Protein AF-A0A2N0RS99-F1 (afdb_monomer_lite)

Structure (mmCIF, N/CA/C/O backbone):
data_AF-A0A2N0RS99-F1
#
_entry.id   AF-A0A2N0RS99-F1
#
loop_
_atom_site.group_PDB
_atom_site.id
_atom_site.type_symbol
_atom_site.label_atom_id
_atom_site.label_alt_id
_atom_site.label_comp_id
_atom_site.label_asym_id
_atom_site.label_entity_id
_atom_site.label_seq_id
_atom_site.pdbx_PDB_ins_code
_atom_site.Cartn_x
_atom_site.Cartn_y
_atom_site.Cartn_z
_atom_site.occupancy
_atom_site.B_iso_or_equiv
_atom_site.auth_seq_id
_atom_site.auth_comp_id
_atom_site.auth_asym_id
_atom_site.auth_atom_id
_atom_site.pdbx_PDB_model_num
ATOM 1 N N . MET A 1 1 ? 14.817 -1.473 -23.067 1.00 82.00 1 MET A N 1
ATOM 2 C CA . MET A 1 1 ? 13.918 -0.474 -22.435 1.00 82.00 1 MET A CA 1
ATOM 3 C C . MET A 1 1 ? 12.735 -1.120 -21.695 1.00 82.00 1 MET A C 1
ATOM 5 O O . MET A 1 1 ? 12.218 -0.522 -20.763 1.00 82.00 1 MET A O 1
ATOM 9 N N . GLU A 1 2 ? 12.315 -2.337 -22.059 1.00 91.81 2 GLU A N 1
ATOM 10 C CA . GLU A 1 2 ? 11.167 -3.039 -21.455 1.00 91.81 2 GLU A CA 1
ATOM 11 C C . GLU A 1 2 ? 11.387 -3.478 -19.998 1.00 91.81 2 GLU A C 1
ATOM 13 O O . GLU A 1 2 ? 10.548 -3.205 -19.145 1.00 91.81 2 GLU A O 1
ATOM 18 N N . ALA A 1 3 ? 12.558 -4.039 -19.677 1.00 94.06 3 ALA A N 1
ATOM 19 C CA . ALA A 1 3 ? 12.892 -4.453 -18.310 1.00 94.06 3 ALA A CA 1
ATOM 20 C C . ALA A 1 3 ? 12.824 -3.295 -17.294 1.00 94.06 3 ALA A C 1
ATOM 22 O O . ALA A 1 3 ? 12.310 -3.455 -16.191 1.00 94.06 3 ALA A O 1
ATOM 23 N N . GLN A 1 4 ? 13.276 -2.099 -17.687 1.00 96.06 4 GLN A N 1
ATOM 24 C CA . GLN A 1 4 ? 13.205 -0.906 -16.840 1.00 96.06 4 GLN A CA 1
ATOM 25 C C . GLN A 1 4 ? 11.753 -0.474 -16.587 1.00 96.06 4 GLN A C 1
ATOM 27 O O . GLN A 1 4 ? 11.403 -0.121 -15.464 1.00 96.06 4 GLN A O 1
ATOM 32 N N . ARG A 1 5 ? 10.888 -0.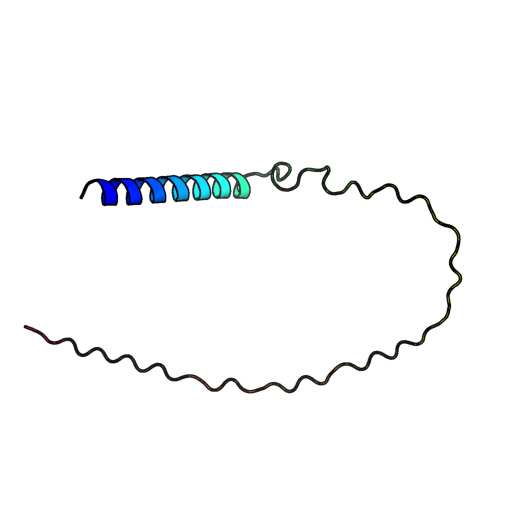545 -17.608 1.00 95.81 5 ARG A N 1
ATOM 33 C CA . ARG A 1 5 ? 9.452 -0.252 -17.466 1.00 95.81 5 ARG A CA 1
ATOM 34 C C . ARG A 1 5 ? 8.760 -1.266 -16.556 1.00 95.81 5 ARG A C 1
ATOM 36 O O . ARG A 1 5 ? 7.999 -0.863 -15.681 1.00 95.81 5 ARG A O 1
ATOM 43 N N . ALA A 1 6 ? 9.068 -2.552 -16.722 1.00 96.44 6 ALA A N 1
ATOM 44 C CA . ALA A 1 6 ? 8.545 -3.617 -15.872 1.00 96.44 6 ALA A CA 1
ATOM 45 C C . ALA 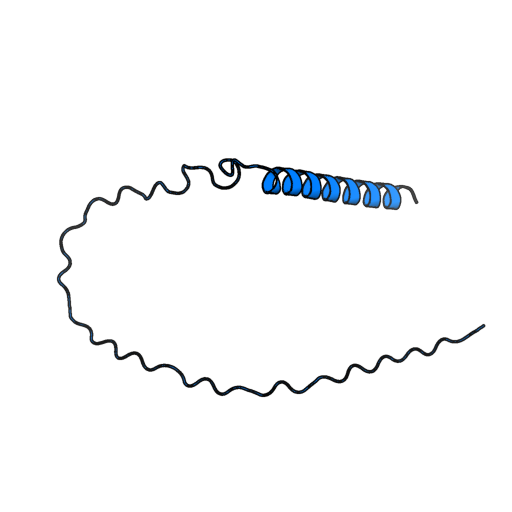A 1 6 ? 8.962 -3.430 -14.404 1.00 96.44 6 ALA A C 1
ATOM 47 O O . ALA A 1 6 ? 8.124 -3.540 -13.510 1.00 96.44 6 ALA A O 1
ATOM 48 N N . HIS A 1 7 ? 10.226 -3.072 -14.160 1.00 95.81 7 HIS A N 1
ATOM 49 C CA . HIS A 1 7 ? 10.724 -2.775 -12.818 1.00 95.81 7 HIS A CA 1
ATOM 50 C C . HIS A 1 7 ? 9.961 -1.609 -12.176 1.00 95.81 7 HIS A C 1
ATOM 52 O O . HIS A 1 7 ? 9.435 -1.756 -11.076 1.00 95.81 7 HIS A O 1
ATOM 58 N N . ILE A 1 8 ? 9.819 -0.484 -12.888 1.00 96.50 8 ILE A N 1
ATOM 59 C CA . ILE A 1 8 ? 9.087 0.693 -12.393 1.00 96.50 8 ILE A CA 1
ATOM 60 C C . ILE A 1 8 ? 7.629 0.340 -12.067 1.00 96.50 8 ILE A C 1
ATOM 62 O O . ILE A 1 8 ? 7.152 0.654 -10.979 1.00 96.50 8 ILE A O 1
ATOM 66 N N . MET A 1 9 ? 6.928 -0.361 -12.964 1.00 96.81 9 MET A N 1
ATOM 67 C CA . MET A 1 9 ? 5.546 -0.794 -12.720 1.00 96.81 9 MET A CA 1
ATOM 68 C C . MET A 1 9 ? 5.430 -1.726 -11.511 1.00 96.81 9 MET A C 1
ATOM 70 O O . MET A 1 9 ? 4.488 -1.605 -10.728 1.00 96.81 9 MET A O 1
ATOM 74 N N . SER A 1 10 ? 6.383 -2.645 -11.341 1.00 96.12 10 SER A N 1
ATOM 75 C CA . SER A 1 10 ? 6.410 -3.556 -10.197 1.00 96.12 10 SER A CA 1
ATOM 76 C C . SER A 1 10 ? 6.597 -2.797 -8.883 1.00 96.12 10 SER A C 1
ATOM 78 O O . SER A 1 10 ? 5.857 -3.037 -7.928 1.00 96.12 10 SER A O 1
ATOM 80 N N . SER A 1 11 ? 7.527 -1.837 -8.845 1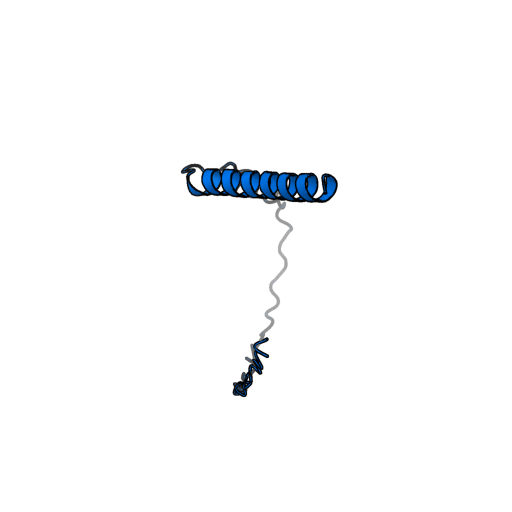.00 96.00 11 SER A N 1
ATOM 81 C CA . SER A 1 11 ? 7.729 -0.970 -7.682 1.00 96.00 11 SER A CA 1
ATOM 82 C C . SER A 1 11 ? 6.472 -0.160 -7.368 1.00 96.00 11 SER A C 1
ATOM 84 O O . SER A 1 11 ? 6.011 -0.174 -6.230 1.00 96.00 11 SER A O 1
ATOM 86 N N . MET A 1 12 ? 5.858 0.480 -8.368 1.00 97.19 12 MET A N 1
ATOM 87 C CA . MET A 1 12 ? 4.628 1.259 -8.174 1.00 97.19 12 MET A CA 1
ATOM 88 C C . MET A 1 12 ? 3.491 0.403 -7.609 1.00 97.19 12 MET A C 1
ATOM 90 O O . MET A 1 12 ? 2.831 0.818 -6.662 1.00 97.19 12 MET A O 1
ATOM 94 N N . LYS A 1 13 ? 3.308 -0.822 -8.118 1.00 96.94 13 LYS A N 1
ATOM 95 C CA . LYS A 1 13 ? 2.294 -1.755 -7.607 1.00 96.94 13 LYS A CA 1
ATOM 96 C C . LYS A 1 13 ? 2.530 -2.128 -6.142 1.00 96.94 13 LYS A C 1
ATOM 98 O O . LYS A 1 13 ? 1.568 -2.295 -5.397 1.00 96.94 13 LYS A O 1
ATOM 103 N N . MET A 1 14 ? 3.788 -2.284 -5.729 1.00 95.56 14 MET A N 1
ATOM 104 C CA . MET A 1 14 ? 4.127 -2.545 -4.329 1.00 95.56 14 MET A CA 1
ATOM 105 C C . MET A 1 14 ? 3.777 -1.339 -3.448 1.00 95.56 14 MET A C 1
ATOM 107 O O . MET A 1 14 ? 3.106 -1.518 -2.435 1.00 95.56 14 MET A O 1
ATOM 111 N N . TYR A 1 15 ? 4.155 -0.125 -3.860 1.00 95.81 15 TYR A N 1
ATOM 112 C CA . TYR A 1 15 ? 3.821 1.096 -3.121 1.00 95.81 15 TYR A CA 1
ATOM 113 C C . TYR A 1 15 ? 2.310 1.312 -3.006 1.00 95.81 15 TYR A C 1
ATOM 115 O O . TYR A 1 15 ? 1.837 1.604 -1.913 1.00 95.81 15 TYR A O 1
ATOM 123 N N . SER A 1 16 ? 1.540 1.100 -4.079 1.00 95.81 16 SER A N 1
ATOM 124 C CA . SER A 1 16 ? 0.075 1.212 -4.034 1.00 95.81 16 SER A CA 1
ATOM 125 C C . SER A 1 16 ? -0.541 0.286 -2.987 1.00 95.81 16 SER A C 1
ATOM 127 O O . SER A 1 16 ? -1.366 0.734 -2.201 1.00 95.81 16 SER A O 1
ATOM 129 N N . LYS A 1 17 ? -0.079 -0.968 -2.900 1.00 95.50 17 LYS A N 1
ATOM 130 C CA . LYS A 1 17 ? -0.564 -1.913 -1.882 1.00 95.50 17 LYS A CA 1
ATOM 131 C C . LYS A 1 17 ? -0.269 -1.455 -0.457 1.00 95.50 17 LYS A C 1
ATOM 133 O O . LYS A 1 17 ? -1.097 -1.654 0.424 1.00 95.50 17 LYS A O 1
ATOM 138 N N . VAL A 1 18 ? 0.912 -0.879 -0.221 1.00 94.56 18 VAL A N 1
ATOM 139 C CA . VAL A 1 18 ? 1.285 -0.343 1.098 1.00 94.56 18 VAL A CA 1
ATOM 140 C C . VAL A 1 18 ? 0.398 0.847 1.456 1.00 94.56 18 VAL A C 1
ATOM 142 O O . VAL A 1 18 ? -0.107 0.915 2.571 1.00 94.56 18 VAL A O 1
ATOM 145 N N . VAL A 1 19 ? 0.172 1.756 0.505 1.00 95.38 19 VAL A N 1
ATOM 146 C CA . VAL A 1 19 ? -0.700 2.919 0.705 1.00 95.38 19 VAL A CA 1
ATOM 147 C C . VAL A 1 19 ? -2.133 2.480 1.011 1.00 95.38 19 VAL A C 1
ATOM 149 O O . VAL A 1 19 ? -2.688 2.943 1.998 1.00 95.38 19 VAL A O 1
ATOM 152 N N . GLU A 1 20 ? -2.699 1.550 0.236 1.00 93.69 20 GLU A N 1
ATOM 153 C CA . GLU A 1 20 ? -4.049 1.009 0.463 1.00 93.69 20 GLU A CA 1
ATOM 154 C C . GLU A 1 20 ? -4.190 0.391 1.858 1.00 93.69 20 GLU A C 1
ATOM 156 O O . GLU A 1 20 ? -5.096 0.764 2.602 1.00 93.69 20 GLU A O 1
ATOM 161 N N . ARG A 1 21 ? -3.251 -0.483 2.250 1.00 90.19 21 ARG A N 1
ATOM 162 C CA . ARG A 1 21 ? -3.221 -1.097 3.589 1.00 90.19 21 ARG A CA 1
ATOM 163 C C . ARG A 1 21 ? -3.158 -0.057 4.702 1.00 90.19 21 ARG A C 1
ATOM 165 O O . ARG A 1 21 ? -3.868 -0.181 5.692 1.00 90.19 21 ARG A O 1
ATOM 172 N N . ASN A 1 22 ? -2.318 0.963 4.550 1.00 89.12 22 ASN A N 1
ATOM 173 C CA . ASN A 1 22 ? -2.181 2.010 5.559 1.00 89.12 22 ASN A CA 1
ATOM 174 C C . ASN A 1 22 ? -3.444 2.873 5.646 1.00 89.12 22 ASN A C 1
ATOM 176 O O . ASN A 1 22 ? -3.865 3.226 6.742 1.00 89.12 22 ASN A O 1
ATOM 180 N N . SER A 1 23 ? -4.065 3.199 4.511 1.00 88.56 23 SER A N 1
ATOM 181 C CA . SER A 1 23 ? -5.334 3.925 4.486 1.00 88.56 23 SER A CA 1
ATOM 182 C C . SER A 1 23 ? -6.457 3.132 5.149 1.00 88.56 23 SER A C 1
ATOM 184 O O . SER A 1 23 ? -7.224 3.719 5.905 1.00 88.56 23 SER A O 1
ATOM 186 N N . GLU A 1 24 ? -6.536 1.822 4.912 1.00 87.19 24 GLU A N 1
ATOM 187 C CA . GLU A 1 24 ? -7.502 0.926 5.556 1.00 87.19 24 GLU A CA 1
ATOM 188 C C . GLU A 1 24 ? -7.302 0.892 7.077 1.00 87.19 24 GLU A C 1
ATOM 190 O O . GLU A 1 24 ? -8.243 1.152 7.822 1.00 87.19 24 GLU A O 1
ATOM 195 N N . ILE A 1 25 ? -6.061 0.691 7.531 1.00 84.69 25 ILE A N 1
ATOM 196 C CA . ILE A 1 25 ? -5.690 0.700 8.954 1.00 84.69 25 ILE A CA 1
ATOM 197 C C . ILE A 1 25 ? -6.077 2.021 9.629 1.00 84.69 25 ILE A C 1
ATOM 199 O O . ILE A 1 25 ? -6.722 2.014 10.671 1.00 84.69 25 ILE A O 1
ATOM 203 N N . LEU A 1 26 ? -5.697 3.155 9.036 1.00 83.56 26 LEU A N 1
ATOM 204 C CA . LEU A 1 26 ? -5.921 4.476 9.632 1.00 83.56 26 LEU A CA 1
ATOM 205 C C . LEU A 1 26 ? -7.385 4.923 9.564 1.00 83.56 26 LEU A C 1
ATOM 207 O O . LEU A 1 26 ? -7.799 5.781 10.341 1.00 83.56 26 LEU A O 1
ATOM 211 N N . SER A 1 27 ? -8.158 4.370 8.629 1.00 84.81 27 SER A N 1
ATOM 212 C CA . SER A 1 27 ? -9.591 4.656 8.502 1.00 84.81 27 SER A CA 1
ATOM 213 C C . SER A 1 27 ? -10.453 3.700 9.324 1.00 84.81 27 SER A C 1
ATOM 215 O O . SER A 1 27 ? -11.638 3.975 9.517 1.00 84.81 27 SER A O 1
ATOM 217 N N . SER A 1 28 ? -9.894 2.582 9.796 1.00 80.62 28 SER A N 1
ATOM 218 C CA . SER A 1 28 ? -10.636 1.630 10.608 1.00 80.62 28 SER A CA 1
ATOM 219 C C . SER A 1 28 ? -10.888 2.196 12.002 1.00 80.62 28 SER A C 1
ATOM 221 O O . SER A 1 28 ? -9.981 2.669 12.686 1.00 80.62 28 SER A O 1
ATOM 223 N N . ALA A 1 29 ? -12.143 2.126 12.443 1.00 75.88 29 ALA A N 1
ATOM 224 C CA . ALA A 1 29 ? -12.493 2.348 13.844 1.00 75.88 29 ALA A CA 1
ATOM 225 C C . ALA A 1 29 ? -12.198 1.107 14.707 1.00 75.88 29 ALA A C 1
ATOM 227 O O . ALA A 1 29 ? -12.092 1.216 15.928 1.00 75.88 29 ALA A O 1
ATOM 228 N N . ASP A 1 30 ? -12.070 -0.061 14.070 1.00 78.81 30 ASP A N 1
ATOM 229 C CA . ASP A 1 30 ? -11.770 -1.336 14.707 1.00 78.81 30 ASP A CA 1
ATOM 230 C C . ASP A 1 30 ? -10.309 -1.719 14.438 1.00 78.81 30 ASP A C 1
ATOM 232 O O . ASP A 1 30 ? -9.917 -2.051 13.318 1.00 78.81 30 ASP A O 1
ATOM 236 N N . TYR A 1 31 ? -9.491 -1.636 15.483 1.00 76.06 31 TYR A N 1
ATOM 237 C CA . TYR A 1 31 ? -8.062 -1.941 15.430 1.00 76.06 31 TYR A CA 1
ATOM 238 C C . TYR A 1 31 ? -7.760 -3.413 15.751 1.00 76.06 31 TYR A C 1
ATOM 240 O O . TYR A 1 31 ? -6.590 -3.763 15.917 1.00 76.06 31 TYR A O 1
ATOM 248 N N . SER A 1 32 ? -8.771 -4.283 15.851 1.00 74.00 32 SER A N 1
ATOM 249 C CA . SER A 1 32 ? -8.584 -5.707 16.175 1.00 74.00 32 SER A CA 1
ATOM 250 C C . SER A 1 32 ? -7.714 -6.457 15.161 1.00 74.00 32 SER A C 1
ATOM 252 O O . SER A 1 32 ? -6.963 -7.350 15.551 1.00 74.00 32 SER A O 1
ATOM 254 N N . ASP A 1 33 ? -7.724 -6.042 13.892 1.00 70.94 33 ASP A N 1
ATOM 255 C CA . ASP A 1 33 ? -6.849 -6.589 12.846 1.00 70.94 33 ASP A CA 1
ATOM 256 C C . ASP A 1 33 ? -5.366 -6.204 13.026 1.00 70.94 33 ASP A C 1
ATOM 258 O O . ASP A 1 33 ? -4.477 -6.852 12.470 1.00 70.94 33 ASP A O 1
ATOM 262 N N . ILE A 1 34 ? -5.083 -5.151 13.802 1.00 74.31 34 ILE A N 1
ATOM 263 C CA . ILE A 1 34 ? -3.730 -4.626 14.062 1.00 74.31 34 ILE A CA 1
ATOM 264 C C . ILE A 1 34 ? -3.222 -5.117 15.417 1.00 74.31 34 ILE A C 1
ATOM 266 O O . ILE A 1 34 ? -2.067 -5.520 15.550 1.00 74.31 34 ILE A O 1
ATOM 270 N N . PHE A 1 35 ? -4.100 -5.109 16.416 1.00 71.69 35 PHE A N 1
ATOM 271 C CA . PHE A 1 35 ? -3.846 -5.613 17.756 1.00 71.69 35 PHE A CA 1
ATOM 272 C C . PHE A 1 35 ? -4.801 -6.771 18.023 1.00 71.69 35 PHE A C 1
ATOM 274 O O . PHE A 1 35 ? -5.865 -6.572 18.618 1.00 71.69 35 PHE A O 1
ATOM 281 N N . PRO A 1 36 ? -4.446 -7.991 17.586 1.00 68.38 36 PRO A N 1
ATOM 282 C CA . PRO A 1 36 ? -5.302 -9.136 17.809 1.00 68.38 36 PRO A CA 1
ATOM 283 C C . PRO A 1 36 ? -5.418 -9.364 19.321 1.00 68.38 36 PRO A C 1
ATOM 285 O O . PRO A 1 36 ? -4.434 -9.396 20.064 1.00 68.38 36 PRO A O 1
ATOM 288 N N . SER A 1 37 ? -6.656 -9.471 19.798 1.00 68.19 37 SER A N 1
ATOM 289 C CA . SER A 1 37 ? -7.035 -9.443 21.220 1.00 68.19 37 SER A CA 1
ATOM 290 C C . SER A 1 37 ? -6.443 -10.581 22.065 1.00 68.19 37 SER A C 1
ATOM 292 O O . SER A 1 37 ? -6.552 -10.584 23.287 1.00 68.19 37 SER A O 1
ATOM 294 N N . ASN A 1 38 ? -5.797 -11.556 21.430 1.00 65.50 38 ASN A N 1
ATOM 295 C CA . ASN A 1 38 ? -5.056 -12.646 22.056 1.00 65.50 38 ASN A CA 1
ATOM 296 C C . ASN A 1 38 ? -3.580 -12.314 22.353 1.00 65.50 38 ASN A C 1
ATOM 298 O O . ASN A 1 38 ? -2.902 -13.149 22.948 1.00 65.50 38 ASN A O 1
ATOM 302 N N . ALA A 1 39 ? -3.085 -11.118 22.010 1.00 61.09 39 ALA A N 1
ATOM 303 C CA . ALA A 1 39 ? -1.709 -10.690 22.291 1.00 61.09 39 ALA A CA 1
ATOM 304 C C . ALA A 1 39 ? -1.387 -10.522 23.794 1.00 61.09 39 ALA A C 1
ATOM 306 O O . ALA A 1 39 ? -0.226 -10.369 24.156 1.00 61.09 39 ALA A O 1
ATOM 307 N N . SER A 1 40 ? -2.396 -10.578 24.672 1.00 63.44 40 SER A N 1
ATOM 308 C CA . SER A 1 40 ? -2.248 -10.428 26.127 1.00 63.44 40 SER A CA 1
ATOM 309 C C . SER A 1 40 ? -2.665 -11.681 26.910 1.00 63.44 40 SER A C 1
ATOM 311 O O . SER A 1 40 ? -3.112 -11.599 28.051 1.00 63.44 40 SER A O 1
ATOM 313 N N . LYS A 1 41 ? -2.523 -12.882 26.332 1.00 62.59 41 LYS A N 1
ATOM 314 C CA . LYS A 1 41 ? -2.491 -14.090 27.168 1.00 62.59 41 LYS A CA 1
ATOM 315 C C . LYS A 1 41 ? -1.101 -14.209 27.775 1.00 62.59 41 LYS A C 1
ATOM 317 O O . LYS A 1 41 ? -0.214 -14.829 27.195 1.00 62.59 41 LYS A O 1
ATOM 322 N N . SER A 1 42 ? -0.919 -13.578 28.934 1.00 67.88 42 SER A N 1
ATOM 323 C CA . SER A 1 42 ? 0.192 -13.927 29.812 1.00 67.88 42 SER A CA 1
ATOM 324 C C . SER A 1 42 ? 0.157 -15.441 30.037 1.00 67.88 42 SER A C 1
ATOM 326 O O . SER A 1 42 ? -0.937 -15.987 30.230 1.00 67.88 42 SER A O 1
ATOM 328 N N . PRO A 1 43 ? 1.307 -16.134 29.987 1.00 71.19 43 PRO A N 1
ATOM 329 C CA . PRO A 1 43 ? 1.389 -17.490 30.500 1.00 71.19 43 PRO A CA 1
ATOM 330 C C . PRO A 1 43 ? 0.788 -17.498 31.906 1.00 71.19 43 PRO A C 1
ATOM 332 O O . PRO A 1 43 ? 1.053 -16.589 32.693 1.00 71.19 43 PRO A O 1
ATOM 335 N N . GLU A 1 44 ? -0.071 -18.469 32.192 1.00 63.97 44 GLU A N 1
ATOM 336 C CA . GLU A 1 44 ? -0.566 -18.703 33.544 1.00 63.97 44 GLU A CA 1
ATOM 337 C C . GLU A 1 44 ? 0.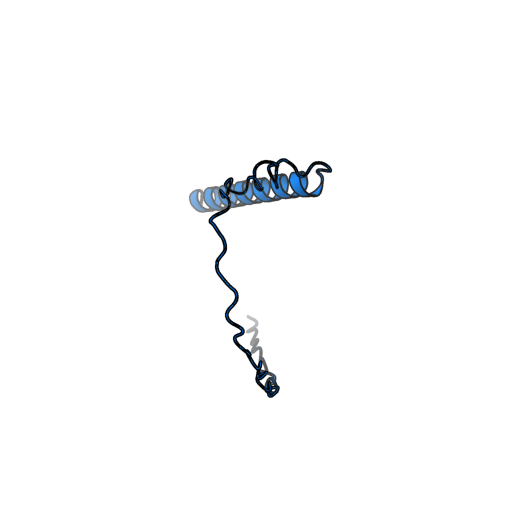651 -19.097 34.388 1.00 63.97 44 GLU A C 1
ATOM 339 O O . GLU A 1 44 ? 1.165 -20.207 34.277 1.00 63.97 44 GLU A O 1
ATOM 344 N N . ILE A 1 45 ? 1.208 -18.128 35.116 1.00 68.31 45 ILE A N 1
ATOM 345 C CA . ILE A 1 45 ? 2.312 -18.359 36.042 1.00 68.31 45 ILE A CA 1
ATOM 346 C C . ILE A 1 45 ? 1.659 -18.931 37.296 1.00 68.31 45 ILE A C 1
ATOM 348 O O . ILE A 1 45 ? 0.911 -18.230 37.981 1.00 68.31 45 ILE A O 1
ATOM 352 N N . GLU A 1 46 ? 1.894 -20.215 37.564 1.00 65.62 46 GLU A N 1
ATOM 353 C CA . GLU A 1 46 ? 1.579 -20.793 38.869 1.00 65.62 46 GLU A CA 1
ATOM 354 C C . GLU A 1 46 ? 2.330 -19.982 39.940 1.00 65.62 46 GLU A C 1
ATOM 356 O O . GLU A 1 46 ? 3.505 -19.665 39.737 1.00 65.62 46 GLU A O 1
ATOM 361 N N . PRO A 1 47 ? 1.690 -19.583 41.053 1.00 65.00 47 PRO A N 1
ATOM 362 C CA . PRO A 1 47 ? 2.374 -18.821 42.086 1.00 65.00 47 PRO A CA 1
ATOM 363 C C . PRO A 1 47 ? 3.455 -19.700 42.722 1.00 65.00 47 PRO A C 1
ATOM 365 O O . PRO A 1 47 ? 3.158 -20.576 43.536 1.00 65.00 47 PRO A O 1
ATOM 368 N N . GLU A 1 48 ? 4.713 -19.474 42.346 1.00 62.50 48 GLU A N 1
ATOM 369 C CA . GLU A 1 48 ? 5.846 -20.045 43.063 1.00 62.50 48 GLU A CA 1
ATOM 370 C C . GLU A 1 48 ? 5.959 -19.385 44.443 1.00 62.50 48 GLU A C 1
ATOM 372 O O . GLU A 1 48 ? 5.771 -18.180 44.623 1.00 62.50 48 GLU A O 1
ATOM 377 N N . THR A 1 49 ? 6.192 -20.231 45.438 1.00 61.69 49 THR A N 1
ATOM 378 C CA . THR A 1 49 ? 6.211 -19.923 46.866 1.00 61.69 49 THR A CA 1
ATOM 379 C C . THR A 1 49 ? 7.258 -18.872 47.246 1.00 61.69 49 THR A C 1
ATOM 381 O O . THR A 1 49 ? 8.433 -19.041 46.940 1.00 61.69 49 THR A O 1
ATOM 384 N N . ASP A 1 50 ? 6.787 -17.853 47.970 1.00 58.84 50 ASP A N 1
ATOM 385 C CA . ASP A 1 50 ? 7.454 -16.945 48.920 1.00 58.84 50 ASP A CA 1
ATOM 386 C C . ASP A 1 50 ? 9.000 -16.916 48.902 1.00 58.84 50 ASP A C 1
ATOM 388 O O . ASP A 1 50 ? 9.675 -17.727 49.542 1.00 58.84 50 ASP A O 1
ATOM 392 N N . VAL A 1 51 ? 9.563 -15.936 48.187 1.00 62.34 51 VAL A N 1
ATOM 393 C CA . VAL A 1 51 ? 10.981 -15.564 48.283 1.00 62.34 51 VAL A CA 1
ATOM 394 C C . VAL A 1 51 ? 11.081 -14.382 49.243 1.00 62.34 51 VAL A C 1
ATOM 396 O O . VAL A 1 51 ? 10.644 -13.280 48.926 1.00 62.34 51 VAL A O 1
ATOM 399 N N . SER A 1 52 ? 11.652 -14.628 50.424 1.00 65.94 52 SER A N 1
ATOM 400 C CA . SER A 1 52 ? 11.832 -13.624 51.475 1.00 65.94 52 SER A CA 1
ATOM 401 C C . SER A 1 52 ? 12.648 -12.424 50.989 1.00 65.94 52 SER A C 1
ATOM 403 O O . SER A 1 52 ? 13.750 -12.599 50.462 1.00 65.94 52 SER A O 1
ATOM 405 N N . GLU A 1 53 ? 12.132 -11.222 51.241 1.00 58.66 53 GLU A N 1
ATOM 406 C CA . GLU A 1 53 ? 12.769 -9.938 50.949 1.00 58.66 53 GLU A CA 1
ATOM 407 C C . GLU A 1 53 ? 14.125 -9.820 51.667 1.00 58.66 53 GLU A C 1
ATOM 409 O O . GLU 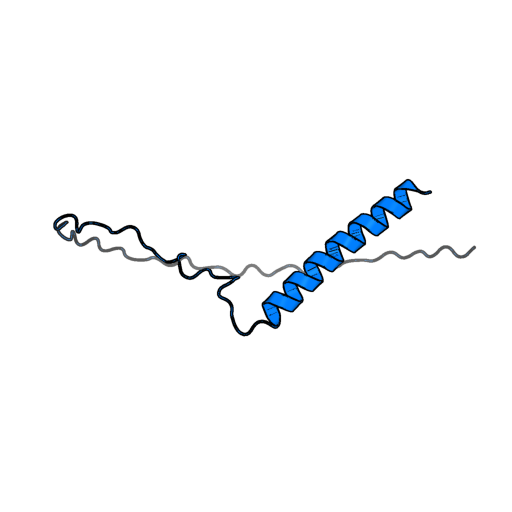A 1 53 ? 14.196 -9.860 52.898 1.00 58.66 53 GLU A O 1
ATOM 414 N N . ASN A 1 54 ? 15.213 -9.661 50.909 1.00 60.50 54 ASN A N 1
ATOM 415 C CA . ASN A 1 54 ? 16.445 -9.094 51.437 1.00 60.50 54 ASN A CA 1
ATOM 416 C C . ASN A 1 54 ? 16.526 -7.619 51.016 1.00 60.50 54 ASN A C 1
ATOM 418 O O . ASN A 1 54 ? 16.431 -7.256 49.849 1.00 60.50 54 ASN A O 1
ATOM 422 N N . GLU A 1 55 ? 16.633 -6.752 52.013 1.00 60.16 55 GLU A N 1
ATOM 423 C CA . GLU A 1 55 ? 16.616 -5.301 51.869 1.00 60.16 55 GLU A CA 1
ATOM 424 C C . GLU A 1 55 ? 17.958 -4.824 51.277 1.00 60.16 55 GLU A C 1
ATOM 426 O O . GLU A 1 55 ? 18.932 -4.603 51.998 1.00 60.16 55 GLU A O 1
ATOM 431 N N . GLU A 1 56 ? 18.054 -4.723 49.946 1.00 57.75 56 GLU A N 1
ATOM 432 C CA . GLU A 1 56 ? 19.221 -4.146 49.270 1.00 57.75 56 GLU A CA 1
ATOM 433 C C . GLU A 1 56 ? 18.985 -2.648 49.013 1.00 57.75 56 GLU A C 1
ATOM 435 O O . GLU A 1 56 ? 18.235 -2.241 48.125 1.00 57.75 56 GLU A O 1
ATOM 440 N N . ASN A 1 57 ? 19.627 -1.809 49.830 1.00 60.22 57 ASN A N 1
ATOM 441 C CA . ASN A 1 57 ? 19.657 -0.357 49.658 1.00 60.22 57 ASN A CA 1
ATOM 442 C C . ASN A 1 57 ? 20.437 0.011 48.382 1.00 60.22 57 ASN A C 1
ATOM 444 O O . ASN A 1 57 ? 21.655 0.186 48.416 1.00 60.22 57 ASN A O 1
ATOM 448 N N . LEU A 1 58 ? 19.739 0.141 47.253 1.00 59.78 58 LEU A N 1
ATOM 449 C CA . LEU A 1 58 ? 20.298 0.646 45.997 1.00 59.78 58 LEU A CA 1
ATOM 450 C C . LEU A 1 58 ? 20.228 2.178 45.968 1.00 59.78 58 LEU A C 1
ATOM 452 O O . LEU A 1 58 ? 19.244 2.778 45.535 1.00 59.78 58 LEU A O 1
ATOM 456 N N . GLU A 1 59 ? 21.293 2.819 46.443 1.00 64.94 59 GLU A N 1
ATOM 457 C CA . GLU A 1 59 ? 21.497 4.260 46.303 1.00 64.94 59 GLU A CA 1
ATOM 458 C C . GLU A 1 59 ? 21.789 4.585 44.825 1.00 64.94 59 GLU A C 1
ATOM 460 O O . GLU A 1 59 ? 22.852 4.286 44.279 1.00 64.94 59 GLU A O 1
ATOM 465 N N . ILE A 1 60 ? 20.792 5.143 44.139 1.00 61.69 60 ILE A N 1
ATOM 466 C CA . ILE A 1 60 ? 20.850 5.467 42.710 1.00 61.69 60 ILE A CA 1
ATOM 467 C C . ILE A 1 60 ? 21.659 6.759 42.528 1.00 61.69 60 ILE A C 1
ATOM 469 O O . ILE A 1 60 ? 21.147 7.857 42.734 1.00 61.69 60 ILE A O 1
ATOM 473 N N . SER A 1 61 ? 22.930 6.645 42.140 1.00 63.62 61 SER A N 1
ATOM 474 C CA . SER A 1 61 ? 23.735 7.802 41.731 1.00 63.62 61 SER A CA 1
ATOM 475 C C . SER A 1 61 ? 23.444 8.135 40.265 1.00 63.62 61 SER A C 1
ATOM 477 O O . SER A 1 61 ? 23.799 7.379 39.360 1.00 63.62 61 SER A O 1
ATOM 479 N N . THR A 1 62 ? 22.740 9.239 40.015 1.00 66.62 62 THR A N 1
ATOM 480 C CA . THR A 1 62 ? 22.437 9.715 38.657 1.00 66.62 62 THR A CA 1
ATOM 481 C C . THR A 1 62 ? 23.699 10.267 37.979 1.00 66.62 62 THR A C 1
ATOM 483 O O . THR A 1 62 ? 24.365 11.112 38.581 1.00 66.62 62 THR A O 1
ATOM 486 N N . PRO A 1 63 ? 24.030 9.867 36.734 1.00 70.50 63 PRO A N 1
ATOM 487 C CA . PRO A 1 63 ? 25.163 10.437 36.010 1.00 70.50 63 PRO A CA 1
ATOM 488 C C . PRO A 1 63 ? 24.865 11.881 35.594 1.00 70.50 63 PRO A C 1
ATOM 490 O O . PRO A 1 63 ? 23.842 12.155 34.967 1.00 70.50 63 PRO A O 1
ATOM 493 N N . ASP A 1 64 ? 25.773 12.795 35.925 1.00 64.50 64 ASP A N 1
ATOM 494 C CA . ASP A 1 64 ? 25.695 14.211 35.562 1.00 64.50 64 ASP A CA 1
ATOM 495 C C . ASP A 1 64 ? 26.010 14.367 34.059 1.00 64.50 64 ASP A C 1
ATOM 497 O O . ASP A 1 64 ? 27.162 14.260 33.629 1.00 64.50 64 ASP A O 1
ATOM 501 N N . HIS A 1 65 ? 24.978 14.533 33.227 1.00 68.25 65 HIS A N 1
ATOM 502 C CA . HIS A 1 65 ? 25.128 14.714 31.782 1.00 68.25 65 HIS A CA 1
ATOM 503 C C . HIS A 1 65 ? 25.647 16.130 31.488 1.00 68.25 65 HIS A C 1
ATOM 505 O O . HIS A 1 65 ? 24.916 17.113 31.604 1.00 68.25 65 HIS A O 1
ATOM 511 N N . LYS A 1 66 ? 26.908 16.245 31.058 1.00 64.38 66 LYS A N 1
ATOM 512 C CA . LYS A 1 66 ? 27.446 17.481 30.472 1.00 64.38 66 LYS A CA 1
ATOM 513 C C . LYS A 1 66 ? 26.925 17.620 29.039 1.00 64.38 66 LYS A C 1
ATOM 515 O O . LYS A 1 66 ? 27.269 16.807 28.186 1.00 64.38 66 LYS A O 1
ATOM 520 N N . GLU A 1 67 ? 26.108 18.643 28.786 1.00 61.78 67 GLU A N 1
ATOM 521 C CA . GLU A 1 67 ? 25.752 19.069 27.427 1.00 61.78 67 GLU A CA 1
ATOM 522 C C . GLU A 1 67 ? 27.034 19.368 26.642 1.00 61.78 67 GLU A C 1
ATOM 524 O O . GLU A 1 67 ? 27.886 20.140 27.086 1.00 61.78 67 GLU A O 1
ATOM 529 N N . THR A 1 68 ? 27.198 18.696 25.507 1.00 62.41 68 THR A N 1
ATOM 530 C CA . THR A 1 68 ? 28.237 19.011 24.526 1.00 62.41 68 THR A CA 1
ATOM 531 C C . THR A 1 68 ? 27.567 19.836 23.434 1.00 62.41 68 THR A C 1
ATOM 533 O O . THR A 1 68 ? 26.561 19.408 22.879 1.00 62.41 68 THR A O 1
ATOM 536 N N . ASP A 1 69 ? 28.080 21.048 23.228 1.00 68.00 69 ASP A N 1
ATOM 537 C CA . ASP A 1 69 ? 27.592 22.033 22.260 1.00 68.00 69 ASP A CA 1
ATOM 538 C C . ASP A 1 69 ? 27.890 21.521 20.838 1.00 68.00 69 ASP A 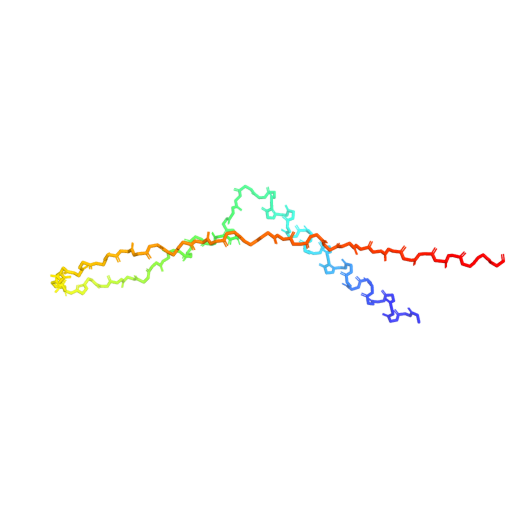C 1
ATOM 540 O O . ASP A 1 69 ? 29.040 21.197 20.525 1.00 68.00 69 ASP A O 1
ATOM 544 N N . ASP A 1 70 ? 26.848 21.366 20.019 1.00 67.75 70 ASP A N 1
ATOM 545 C CA . ASP A 1 70 ? 26.922 20.855 18.646 1.00 67.75 70 ASP A CA 1
ATOM 546 C C . ASP A 1 70 ? 27.568 21.930 17.752 1.00 67.75 70 ASP A C 1
ATOM 548 O O . ASP A 1 70 ? 26.972 22.971 17.472 1.00 67.75 70 ASP A O 1
ATOM 552 N N . GLU A 1 71 ? 28.803 21.702 17.296 1.00 66.19 71 GLU A N 1
ATOM 553 C CA . GLU A 1 71 ? 29.439 22.575 16.304 1.00 66.19 71 GLU A CA 1
ATOM 554 C C . GLU A 1 71 ? 28.651 22.526 14.979 1.00 66.19 71 GLU A C 1
ATOM 556 O O . GLU A 1 71 ? 28.596 21.504 14.292 1.00 66.19 71 GLU A O 1
ATOM 561 N N . GLU A 1 72 ? 28.051 23.660 14.611 1.00 64.44 72 GLU A N 1
ATOM 562 C CA . GLU A 1 72 ? 27.354 23.894 13.341 1.00 64.44 72 GLU A CA 1
ATOM 563 C C . GLU A 1 72 ? 28.258 23.551 12.136 1.00 64.44 72 GLU A C 1
ATOM 565 O O . GLU A 1 72 ? 29.246 24.232 11.849 1.00 64.44 72 GLU A O 1
ATOM 570 N N . VAL A 1 73 ? 27.912 22.494 11.393 1.00 65.56 73 VAL A N 1
ATOM 571 C CA . VAL A 1 73 ? 28.632 22.093 10.174 1.00 65.56 73 VAL A CA 1
ATOM 572 C C . VAL A 1 73 ? 28.172 22.951 8.990 1.00 65.56 73 VAL A C 1
ATOM 574 O O . VAL A 1 73 ? 27.069 22.789 8.465 1.00 65.56 73 VAL A O 1
ATOM 577 N N . GLU A 1 74 ? 29.039 23.850 8.522 1.00 63.38 74 GLU A N 1
ATOM 578 C CA . GLU A 1 74 ? 28.776 24.725 7.374 1.00 63.38 74 GLU A CA 1
ATOM 579 C C . GLU A 1 74 ? 28.820 23.943 6.041 1.00 63.38 74 GLU A C 1
ATOM 581 O O . GLU A 1 74 ? 29.871 23.510 5.562 1.00 63.38 74 GLU A O 1
ATOM 586 N N . MET A 1 75 ? 27.661 23.754 5.404 1.00 66.19 75 MET A N 1
ATOM 587 C CA . MET A 1 75 ? 27.544 23.053 4.118 1.00 66.19 75 MET A CA 1
ATOM 588 C C . MET A 1 75 ? 27.714 24.030 2.943 1.00 66.19 75 MET A C 1
ATOM 590 O O . MET A 1 75 ? 26.772 24.724 2.553 1.00 66.19 75 MET A O 1
ATOM 594 N N . THR A 1 76 ? 28.896 24.065 2.320 1.00 65.75 76 THR A N 1
ATOM 595 C CA . THR A 1 76 ? 29.139 24.877 1.112 1.00 65.75 76 THR A CA 1
ATOM 596 C C . THR A 1 76 ? 28.739 24.125 -0.167 1.00 65.75 76 THR A C 1
ATOM 598 O O . THR A 1 76 ? 29.342 23.130 -0.564 1.00 65.75 76 THR A O 1
ATOM 601 N N . ASN A 1 77 ? 27.698 24.610 -0.852 1.00 69.06 77 ASN A N 1
ATOM 602 C CA . ASN A 1 77 ? 27.237 24.066 -2.135 1.00 69.06 77 ASN A CA 1
ATOM 603 C C . ASN A 1 77 ? 27.911 24.786 -3.317 1.00 69.06 77 ASN A C 1
ATOM 605 O O . ASN A 1 77 ? 27.478 25.864 -3.723 1.00 69.06 77 ASN A O 1
ATOM 609 N N . ASN A 1 78 ? 28.922 24.167 -3.932 1.00 65.62 78 ASN A N 1
ATOM 610 C CA . ASN A 1 78 ? 29.485 24.637 -5.201 1.00 65.62 78 ASN A CA 1
ATOM 611 C C . ASN A 1 78 ? 28.580 24.239 -6.378 1.00 65.62 78 ASN A C 1
ATOM 613 O O . ASN A 1 78 ? 28.534 23.078 -6.783 1.00 65.62 78 ASN A O 1
ATOM 617 N N . LYS A 1 79 ? 27.881 25.216 -6.966 1.00 62.41 79 LYS A N 1
ATOM 618 C CA . LYS A 1 79 ? 27.182 25.068 -8.251 1.00 62.41 79 LYS A CA 1
ATOM 619 C C . LYS A 1 79 ? 27.866 25.933 -9.307 1.00 62.41 79 LYS A C 1
ATOM 621 O O . LYS A 1 79 ? 27.454 27.059 -9.567 1.00 62.41 79 LYS A O 1
ATOM 626 N N . GLU A 1 80 ? 28.896 25.394 -9.952 1.00 60.22 80 GLU A N 1
ATOM 627 C CA . GLU A 1 80 ? 29.368 25.952 -11.219 1.00 60.22 80 GLU A CA 1
ATOM 628 C C . GLU A 1 80 ? 28.505 25.379 -12.351 1.00 60.22 80 GLU A C 1
ATOM 630 O O . GLU A 1 80 ? 28.698 24.260 -12.825 1.00 60.22 80 GLU A O 1
ATOM 635 N N . ALA A 1 81 ? 27.484 26.134 -12.757 1.00 62.56 81 ALA A N 1
ATOM 636 C CA . ALA A 1 81 ? 26.711 25.830 -13.954 1.00 62.56 81 ALA A CA 1
ATOM 637 C C . ALA A 1 81 ? 27.456 26.382 -15.176 1.00 62.56 81 ALA A C 1
ATOM 639 O O . ALA A 1 81 ? 27.345 27.561 -15.512 1.00 62.56 81 ALA A O 1
ATOM 640 N N . LYS A 1 82 ? 28.214 25.521 -15.856 1.00 60.12 82 LYS A N 1
ATOM 641 C CA . LYS A 1 82 ? 28.819 25.829 -17.155 1.00 60.12 82 LYS A CA 1
ATOM 642 C C . LYS A 1 82 ? 27.699 25.929 -18.203 1.00 60.12 82 LYS A C 1
ATOM 644 O O . LYS A 1 82 ? 27.124 24.913 -18.589 1.00 60.12 82 LYS A O 1
ATOM 649 N N . LYS A 1 83 ? 27.337 27.150 -18.617 1.00 52.97 83 LYS A N 1
ATOM 650 C CA . LYS A 1 83 ? 26.472 27.383 -19.787 1.00 52.97 83 LYS A CA 1
ATOM 651 C C . LYS A 1 83 ? 27.265 27.065 -21.059 1.00 52.97 83 LYS A C 1
ATOM 653 O O . LYS A 1 83 ? 28.406 27.503 -21.186 1.00 52.97 83 LYS A O 1
ATOM 658 N N . ILE A 1 84 ? 26.644 26.276 -21.936 1.00 46.91 84 ILE A N 1
ATOM 659 C CA . ILE A 1 84 ? 27.045 26.043 -23.332 1.00 46.91 84 ILE A CA 1
ATOM 660 C C . ILE A 1 84 ? 26.838 27.334 -24.123 1.00 46.91 84 ILE A C 1
ATOM 662 O O . ILE A 1 84 ? 25.805 27.998 -23.866 1.00 46.91 84 ILE A O 1
#

pLDDT: mean 74.09, std 13.99, range [46.91, 97.19]

Radius of gyration: 29.17 Å; chains: 1; bounding box: 42×48×75 Å

Secondary structure (DSSP, 8-state):
-HHHHHHHHHHHHHHHHHHHHHHHHHH-S--TTTS-TTTT-----------PPP------------PPP---------------

Organism: NCBI:txid588596

Foldseek 3Di:
DVVVVVVVVVVVVVVVVVVVVVCCCVPDPDNCVVVVPVPPPDPPDDDDDDDDDDDDPDPDDDDDDDDDDDPDDDDDDDDPDDDD

Sequence (84 aa):
MEAQRAHIMSSMKMYSKVVERNSEILSSADYSDIFPSNASKSPEIEPETDVSENEENLEISTPDHKETDDEEVEMTNNKEAKKI